Protein AF-A0A351SRF2-F1 (afdb_monomer)

Secondary structure (DSSP, 8-state):
-PPPSSEEEEE-TT--HHHHHHHHT-SSEEEEEE-SS-SS-HHHHHHHHHH---EEEEE-----SEEEEETTTEEEEESS-GGGTTTS---EEE---HHHHHHHHHHHHHHHHHHHTT-

Nearest PDB structures (foldseek):
  8jjt-assembly1_C  TM=5.305E-01  e=8.326E-01  Variovorax paradoxus
  5g1o-assembly1_D  TM=5.734E-01  e=1.079E+00  Homo sapiens
  5g1o-assembly1_F  TM=5.691E-01  e=1.311E+00  Homo sapiens
  1ml4-assembly1_A  TM=6.780E-01  e=3.698E+00  Pyrococcus abyssi
  5g1o-assembly2_A  TM=5.760E-01  e=5.114E+00  Homo sapiens

Foldseek 3Di:
DPAFPEEKEKEFQADELLVLVVCLPDPYAYEYEYAPPYNYDPVSVVVSVVRDPRYDYHHDDPDPWIWMQGPLPWIKTWQDGPSCVPPDDTDIHTDPPPVVSNVVSVVVVVRVVVVVVVD

pLDDT: mean 91.06, std 9.76, range [44.06, 97.88]

Sequence (119 aa):
MQTAKKDLIIIDGYADKTVLDMISNLSIKVTLIVKTKSLIKDLDIKKYREQYDNLHLIYDDSFHDRYIILDRKEVYHCGASLNHAGNRTFSVNILEDKFVKENLIRNVEKLIERCLKCS

Structure (mmCIF, N/CA/C/O backbone):
data_AF-A0A351SRF2-F1
#
_entry.id   AF-A0A351SRF2-F1
#
loop_
_atom_site.group_PDB
_atom_site.id
_atom_site.type_symbol
_atom_site.label_atom_id
_atom_site.label_alt_id
_atom_site.label_comp_id
_atom_site.label_asym_id
_atom_site.label_entity_id
_atom_site.label_seq_id
_atom_site.pdbx_PDB_ins_code
_atom_site.Cartn_x
_atom_site.Cartn_y
_atom_site.Cartn_z
_atom_site.occupancy
_atom_site.B_iso_or_equiv
_atom_site.auth_seq_id
_atom_site.auth_comp_id
_atom_site.auth_asym_id
_atom_site.auth_atom_id
_atom_site.pdbx_PDB_model_num
ATOM 1 N N . MET A 1 1 ? -12.562 8.039 -11.769 1.00 44.06 1 MET A N 1
ATOM 2 C CA . MET A 1 1 ? -11.600 7.000 -11.350 1.00 44.06 1 MET A CA 1
ATOM 3 C C . MET A 1 1 ? -12.345 5.687 -11.304 1.00 44.06 1 MET A C 1
ATOM 5 O O . MET A 1 1 ? -13.422 5.661 -10.718 1.00 44.06 1 MET A O 1
ATOM 9 N N . GLN A 1 2 ? -11.831 4.640 -11.952 1.00 48.50 2 GLN A N 1
ATOM 10 C CA . GLN A 1 2 ? -12.295 3.297 -11.618 1.00 48.50 2 GLN A CA 1
ATOM 11 C C . GLN A 1 2 ? -11.935 3.072 -10.150 1.00 48.50 2 GLN A C 1
ATOM 13 O O . GLN A 1 2 ? -10.789 3.267 -9.753 1.00 48.50 2 GLN A O 1
ATOM 18 N N . THR A 1 3 ? -12.932 2.803 -9.322 1.00 61.75 3 THR A N 1
ATOM 19 C CA . THR A 1 3 ? -12.716 2.463 -7.921 1.00 61.75 3 THR A CA 1
ATOM 20 C C . THR A 1 3 ? -12.456 0.967 -7.834 1.00 61.75 3 THR A C 1
ATOM 22 O O . THR A 1 3 ? -13.165 0.181 -8.468 1.00 61.75 3 THR A O 1
ATOM 25 N N . ALA A 1 4 ? -11.441 0.570 -7.061 1.00 73.19 4 ALA A N 1
ATOM 26 C CA . ALA A 1 4 ? -11.270 -0.832 -6.696 1.00 73.19 4 ALA A CA 1
ATOM 27 C C . ALA A 1 4 ? -12.553 -1.333 -6.024 1.00 73.19 4 ALA A C 1
ATOM 29 O O . ALA A 1 4 ? -13.138 -0.644 -5.183 1.00 73.19 4 ALA A O 1
ATOM 30 N N . LYS A 1 5 ? -13.008 -2.518 -6.428 1.00 80.69 5 LYS A N 1
ATOM 31 C CA . LYS A 1 5 ? -14.253 -3.115 -5.933 1.00 80.69 5 LYS A CA 1
ATOM 32 C C . LYS A 1 5 ? -14.007 -4.194 -4.886 1.00 80.69 5 LYS A C 1
ATOM 34 O O . LYS A 1 5 ? -14.936 -4.540 -4.161 1.00 80.69 5 LYS A O 1
ATOM 39 N N . LYS A 1 6 ? -12.799 -4.757 -4.832 1.00 86.94 6 LYS A N 1
ATOM 40 C CA . LYS A 1 6 ? -12.435 -5.895 -3.983 1.00 86.94 6 LYS A CA 1
ATOM 41 C C . LYS A 1 6 ? -11.257 -5.568 -3.079 1.00 86.94 6 LYS A C 1
ATOM 43 O O . LYS A 1 6 ? -11.388 -5.667 -1.861 1.00 86.94 6 LYS A O 1
ATOM 48 N N . ASP A 1 7 ? -10.129 -5.190 -3.667 1.00 92.38 7 ASP A N 1
ATOM 49 C CA . ASP A 1 7 ? -8.895 -4.927 -2.937 1.00 92.38 7 ASP A CA 1
ATOM 50 C C . ASP A 1 7 ? -8.045 -3.844 -3.600 1.00 92.38 7 ASP A C 1
ATOM 52 O O . ASP A 1 7 ? -8.071 -3.621 -4.813 1.00 92.38 7 ASP A O 1
ATOM 56 N N . LEU A 1 8 ? -7.295 -3.146 -2.756 1.00 96.38 8 LEU A N 1
ATOM 57 C CA . LEU A 1 8 ? -6.381 -2.082 -3.136 1.00 96.38 8 LEU A CA 1
ATOM 58 C C . LEU A 1 8 ? -5.005 -2.410 -2.569 1.00 96.38 8 LEU A C 1
ATOM 60 O O . LEU A 1 8 ? -4.865 -2.612 -1.366 1.00 96.38 8 LEU A O 1
ATOM 64 N N . ILE A 1 9 ? -3.982 -2.438 -3.417 1.00 97.56 9 ILE A N 1
ATOM 65 C CA . ILE A 1 9 ? -2.593 -2.552 -2.966 1.00 97.56 9 ILE A CA 1
ATOM 66 C C . ILE A 1 9 ? -1.890 -1.237 -3.276 1.00 97.56 9 ILE A C 1
ATOM 68 O O . ILE A 1 9 ? -1.903 -0.773 -4.414 1.00 97.56 9 ILE A O 1
ATOM 72 N N . ILE A 1 10 ? -1.278 -0.639 -2.264 1.00 97.56 10 ILE A N 1
ATOM 73 C CA . ILE A 1 10 ? -0.480 0.576 -2.379 1.00 97.56 10 ILE A CA 1
ATOM 74 C C . ILE A 1 10 ? 0.955 0.215 -2.033 1.00 97.56 10 ILE A C 1
ATOM 76 O O . ILE A 1 10 ? 1.220 -0.328 -0.965 1.00 97.56 10 ILE A O 1
ATOM 80 N N . ILE A 1 11 ? 1.874 0.548 -2.927 1.00 97.88 11 ILE A N 1
ATOM 81 C CA . ILE A 1 11 ? 3.312 0.450 -2.709 1.00 97.88 11 ILE A CA 1
ATOM 82 C C . ILE A 1 11 ? 3.836 1.872 -2.656 1.00 97.88 11 ILE A C 1
ATOM 84 O O . ILE A 1 11 ? 3.874 2.557 -3.679 1.00 97.88 11 ILE A O 1
ATOM 88 N N . ASP A 1 12 ? 4.213 2.324 -1.467 1.00 96.69 12 ASP A N 1
ATOM 89 C CA . ASP A 1 12 ? 4.748 3.663 -1.278 1.00 96.69 12 ASP A CA 1
ATOM 90 C C . ASP A 1 12 ? 5.725 3.709 -0.106 1.00 96.69 12 ASP A C 1
ATOM 92 O O . ASP A 1 12 ? 5.359 3.823 1.064 1.00 96.69 12 ASP A O 1
ATOM 96 N N . GLY A 1 13 ? 7.014 3.673 -0.440 1.00 94.19 13 GLY A N 1
ATOM 97 C CA . GLY A 1 13 ? 8.085 3.724 0.547 1.00 94.19 13 GLY A CA 1
ATOM 98 C C . GLY A 1 13 ? 8.168 5.021 1.359 1.00 94.19 13 GLY A C 1
ATOM 99 O O . GLY A 1 13 ? 8.942 5.070 2.310 1.00 94.19 13 GLY A O 1
ATOM 100 N N . TYR A 1 14 ? 7.417 6.062 0.988 1.00 94.06 14 TYR A N 1
ATOM 101 C CA . TYR A 1 14 ? 7.398 7.366 1.657 1.00 94.06 14 TYR A CA 1
ATOM 102 C C . TYR A 1 14 ? 5.992 7.745 2.137 1.00 94.06 14 TYR A C 1
ATOM 104 O O . TYR A 1 14 ? 5.732 8.925 2.391 1.00 94.06 14 TYR A O 1
ATOM 112 N N . ALA A 1 15 ? 5.088 6.769 2.248 1.00 94.62 15 ALA A N 1
ATOM 113 C CA . ALA A 1 15 ? 3.794 6.980 2.871 1.00 94.62 15 ALA A CA 1
ATOM 114 C C . ALA A 1 15 ? 3.972 7.445 4.323 1.00 94.62 15 ALA A C 1
ATOM 116 O O . ALA A 1 15 ? 4.808 6.929 5.067 1.00 94.62 15 ALA A O 1
ATOM 117 N N . ASP A 1 16 ? 3.153 8.411 4.723 1.00 93.88 16 ASP A N 1
ATOM 118 C CA . ASP A 1 16 ? 3.007 8.859 6.104 1.00 93.88 16 ASP A CA 1
ATOM 119 C C . ASP A 1 16 ? 1.540 8.719 6.544 1.00 93.88 16 ASP A C 1
ATOM 121 O O . ASP A 1 16 ? 0.713 8.137 5.834 1.00 93.88 16 ASP A O 1
ATOM 125 N N . LYS A 1 17 ? 1.201 9.247 7.726 1.00 93.56 17 LYS A N 1
ATOM 126 C CA . LYS A 1 17 ? -0.162 9.186 8.276 1.00 93.56 17 LYS A CA 1
ATOM 127 C C . LYS A 1 17 ? -1.244 9.706 7.316 1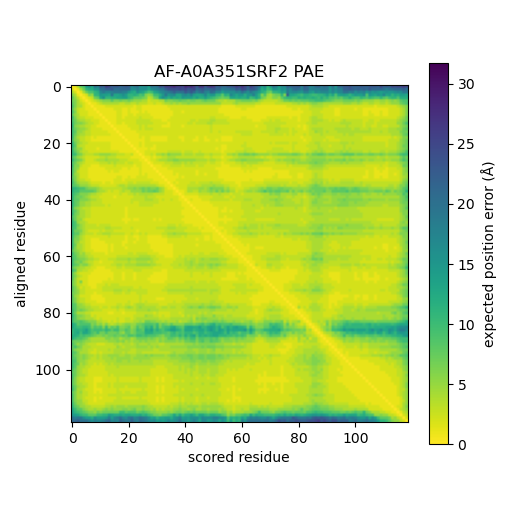.00 93.56 17 LYS A C 1
ATOM 129 O O . LYS A 1 17 ? -2.370 9.235 7.376 1.00 93.56 17 LYS A O 1
ATOM 134 N N . THR A 1 18 ? -0.907 10.617 6.404 1.00 92.62 18 THR A N 1
ATOM 135 C CA . THR A 1 18 ? -1.851 11.174 5.426 1.00 92.62 18 THR A CA 1
ATOM 136 C C . THR A 1 18 ? -2.395 10.080 4.512 1.00 92.62 18 THR A C 1
ATOM 138 O O . THR A 1 18 ? -3.564 10.101 4.143 1.00 92.62 18 THR A O 1
ATOM 141 N N . VAL A 1 19 ? -1.570 9.082 4.175 1.00 94.50 19 VAL A N 1
ATOM 142 C CA . VAL A 1 19 ? -2.014 7.938 3.369 1.00 94.50 19 VAL A CA 1
ATOM 143 C C . VAL A 1 19 ? -3.010 7.085 4.151 1.00 94.50 19 VAL A C 1
ATOM 145 O O . VAL A 1 19 ? -3.987 6.638 3.560 1.00 94.50 19 VAL A O 1
ATOM 148 N N . LEU A 1 20 ? -2.827 6.918 5.469 1.00 95.44 20 LEU A N 1
ATOM 149 C CA . LEU A 1 20 ? -3.814 6.253 6.330 1.00 95.44 20 LEU A CA 1
ATOM 150 C C . LEU A 1 20 ? -5.155 6.996 6.302 1.00 95.44 20 LEU A C 1
ATOM 152 O O . LEU A 1 20 ? -6.195 6.378 6.078 1.00 95.44 20 LEU A O 1
ATOM 156 N N . ASP A 1 21 ? -5.126 8.323 6.450 1.00 92.75 21 ASP A N 1
ATOM 157 C CA . ASP A 1 21 ? -6.329 9.160 6.391 1.00 92.75 21 ASP A CA 1
ATOM 158 C C . ASP A 1 21 ? -7.050 9.004 5.040 1.00 92.75 21 ASP A C 1
ATOM 160 O O . ASP A 1 21 ? -8.272 8.853 5.008 1.00 92.75 21 ASP A O 1
ATOM 164 N N . MET A 1 22 ? -6.309 8.949 3.926 1.00 92.00 22 MET A N 1
ATOM 165 C CA . MET A 1 22 ? -6.871 8.726 2.585 1.00 92.00 22 MET A CA 1
ATOM 166 C C . MET A 1 22 ? -7.605 7.385 2.469 1.00 92.00 22 MET A C 1
ATOM 168 O O . MET A 1 22 ? -8.679 7.326 1.869 1.00 92.00 22 MET A O 1
ATOM 172 N N . ILE A 1 23 ? -7.049 6.310 3.037 1.00 94.25 23 ILE A N 1
ATOM 173 C CA . ILE A 1 23 ? -7.632 4.965 2.921 1.00 94.25 23 ILE A CA 1
ATOM 174 C C . ILE A 1 23 ? -8.690 4.660 3.992 1.00 94.25 23 ILE A C 1
ATOM 176 O O . ILE A 1 23 ? -9.429 3.691 3.845 1.00 94.25 23 ILE A O 1
ATOM 180 N N . SER A 1 24 ? -8.804 5.471 5.051 1.00 93.06 24 SER A N 1
ATOM 181 C CA . SER A 1 24 ? -9.801 5.305 6.129 1.00 93.06 24 SER A CA 1
ATOM 182 C C . SER A 1 24 ? -11.248 5.235 5.626 1.00 93.06 24 SER A C 1
ATOM 184 O O . SER A 1 24 ? -12.041 4.430 6.105 1.00 93.06 24 SER A O 1
ATOM 186 N N . ASN A 1 25 ? -11.573 6.014 4.592 1.00 87.44 25 ASN A N 1
ATOM 187 C CA . ASN A 1 25 ? -12.922 6.110 4.034 1.00 87.44 25 ASN A CA 1
ATOM 188 C C . ASN A 1 25 ? -13.269 4.972 3.058 1.00 87.44 25 ASN A C 1
ATOM 190 O O . ASN A 1 25 ? -14.347 4.967 2.463 1.00 87.44 25 ASN A O 1
ATOM 194 N N . LEU A 1 26 ? -12.354 4.023 2.842 1.00 90.62 26 LEU A N 1
ATOM 195 C CA . LEU A 1 26 ? -12.534 2.941 1.885 1.00 90.62 26 LEU A CA 1
ATOM 196 C C . LEU A 1 26 ? -13.131 1.703 2.557 1.00 90.62 26 LEU A C 1
ATOM 198 O O . LEU A 1 26 ? -12.530 1.110 3.450 1.00 90.62 26 LEU A O 1
ATOM 202 N N . SER A 1 27 ? -14.270 1.237 2.044 1.00 90.06 27 SER A N 1
ATOM 203 C CA . SER A 1 27 ? -14.924 -0.011 2.476 1.00 90.06 27 SER A CA 1
ATOM 204 C C . SER A 1 27 ? -14.334 -1.280 1.835 1.00 90.06 27 SER A C 1
ATOM 206 O O . SER A 1 27 ? -15.004 -2.307 1.766 1.00 90.06 27 SER A O 1
ATOM 208 N N . ILE A 1 28 ? -13.097 -1.216 1.339 1.00 92.69 28 ILE A N 1
ATOM 209 C CA . ILE A 1 28 ? -12.369 -2.335 0.721 1.00 92.69 28 ILE A CA 1
ATOM 210 C C . ILE A 1 28 ? -11.115 -2.645 1.533 1.00 92.69 28 ILE A C 1
ATOM 212 O O . ILE A 1 28 ? -10.586 -1.763 2.206 1.00 92.69 28 ILE A O 1
ATOM 216 N N . LYS A 1 29 ? -10.612 -3.881 1.458 1.00 94.88 29 LYS A N 1
ATOM 217 C CA . LYS A 1 29 ? -9.341 -4.233 2.103 1.00 94.88 29 LYS A CA 1
ATOM 218 C C . LYS A 1 29 ? -8.184 -3.565 1.355 1.00 94.88 29 LYS A C 1
ATOM 220 O O . LYS A 1 29 ? -8.110 -3.611 0.126 1.00 94.88 29 LYS A O 1
ATOM 225 N N . VAL A 1 30 ? -7.280 -2.962 2.115 1.00 97.00 30 VAL A N 1
ATOM 226 C CA . VAL A 1 30 ? -6.116 -2.232 1.624 1.00 97.00 30 VAL A CA 1
ATOM 227 C C . VAL A 1 30 ? -4.857 -2.912 2.128 1.00 97.00 30 VAL A C 1
ATOM 229 O O . VAL A 1 30 ? -4.672 -3.072 3.332 1.00 97.00 30 VAL A O 1
ATOM 232 N N . THR A 1 31 ? -3.971 -3.293 1.215 1.00 97.81 31 THR A N 1
ATOM 233 C CA . THR A 1 31 ? -2.600 -3.672 1.555 1.00 97.81 31 THR A CA 1
ATOM 234 C C . THR A 1 31 ? -1.683 -2.490 1.299 1.00 97.81 31 THR A C 1
ATOM 236 O O . THR A 1 31 ? -1.572 -2.031 0.166 1.00 97.81 31 THR A O 1
ATOM 239 N N . LEU A 1 32 ? -1.029 -1.996 2.342 1.00 97.56 32 LEU A N 1
ATOM 240 C CA . LEU A 1 32 ? -0.067 -0.906 2.256 1.00 97.56 32 LEU A CA 1
ATOM 241 C C . LEU A 1 32 ? 1.340 -1.472 2.464 1.00 97.56 32 LEU A C 1
ATOM 243 O O . LEU A 1 32 ? 1.656 -1.985 3.536 1.00 97.56 32 LEU A O 1
ATOM 247 N N . ILE A 1 33 ? 2.168 -1.387 1.428 1.00 97.69 33 ILE A N 1
ATOM 248 C CA . ILE A 1 33 ? 3.571 -1.798 1.429 1.00 97.69 33 ILE A CA 1
ATOM 249 C C . ILE A 1 33 ? 4.425 -0.536 1.554 1.00 97.69 33 ILE A C 1
ATOM 251 O O . ILE A 1 33 ? 4.406 0.329 0.674 1.00 97.69 33 ILE A O 1
ATOM 255 N N . VAL A 1 34 ? 5.169 -0.435 2.652 1.00 96.81 34 VAL A N 1
ATOM 256 C CA . VAL A 1 34 ? 6.056 0.693 2.973 1.00 96.81 34 VAL A CA 1
ATOM 257 C C . VAL A 1 34 ? 7.476 0.200 3.221 1.00 96.81 34 VAL A C 1
ATOM 259 O O . VAL A 1 34 ? 7.696 -0.979 3.481 1.00 96.81 34 VAL A O 1
ATOM 262 N N . LYS A 1 35 ? 8.449 1.114 3.203 1.00 95.69 35 LYS A N 1
ATOM 263 C CA . LYS A 1 35 ? 9.827 0.794 3.595 1.00 95.69 35 LYS A CA 1
ATOM 264 C C . LYS A 1 35 ? 9.904 0.424 5.072 1.00 95.69 35 LYS A C 1
ATOM 266 O O . LYS A 1 35 ? 9.121 0.918 5.883 1.00 95.69 35 LYS A O 1
ATOM 271 N N . THR A 1 36 ? 10.902 -0.372 5.442 1.00 92.38 36 THR A N 1
ATOM 272 C CA . THR A 1 36 ? 11.159 -0.755 6.844 1.00 92.38 36 THR A CA 1
ATOM 273 C C . THR A 1 36 ? 11.371 0.465 7.740 1.00 92.38 36 THR A C 1
ATOM 275 O O . THR A 1 36 ? 10.884 0.515 8.867 1.00 92.38 36 THR A O 1
ATOM 278 N N . LYS A 1 37 ? 12.018 1.507 7.209 1.00 91.94 37 LYS A N 1
ATOM 279 C CA . LYS A 1 37 ? 12.124 2.837 7.827 1.00 91.94 37 LYS A CA 1
ATOM 280 C C . LYS A 1 37 ? 10.938 3.728 7.439 1.00 91.94 37 LYS A C 1
ATOM 282 O O . LYS A 1 37 ? 11.124 4.778 6.826 1.00 91.94 37 LYS A O 1
ATOM 287 N N . SER A 1 38 ? 9.726 3.276 7.755 1.00 90.62 38 SER A N 1
ATOM 288 C CA . SER A 1 38 ? 8.486 3.990 7.430 1.00 90.62 38 SER A CA 1
ATOM 289 C C . SER A 1 38 ? 8.364 5.316 8.189 1.00 90.62 38 SER A C 1
ATOM 291 O O . SER A 1 38 ? 8.827 5.447 9.322 1.00 90.62 38 SER A O 1
ATOM 293 N N . LEU A 1 39 ? 7.698 6.299 7.574 1.00 92.00 39 LEU A N 1
ATOM 294 C CA . LEU A 1 39 ? 7.309 7.549 8.237 1.00 92.00 39 LEU A CA 1
ATOM 295 C C . LEU A 1 39 ? 6.051 7.379 9.103 1.00 92.00 39 LEU A C 1
ATOM 297 O O . LEU A 1 39 ? 5.736 8.253 9.913 1.00 92.00 39 LEU A O 1
ATOM 301 N N . ILE A 1 40 ? 5.332 6.268 8.934 1.00 93.56 40 ILE A N 1
ATOM 302 C CA . ILE A 1 40 ? 4.158 5.924 9.731 1.00 93.56 40 ILE A CA 1
ATOM 303 C C . ILE A 1 40 ? 4.623 5.341 11.065 1.00 93.56 40 ILE A C 1
ATOM 305 O O . ILE A 1 40 ? 5.329 4.333 11.093 1.00 93.56 40 ILE A O 1
ATOM 309 N N . LYS A 1 41 ? 4.214 5.961 12.175 1.00 93.06 41 LYS A N 1
ATOM 310 C CA . LYS A 1 41 ? 4.594 5.507 13.516 1.00 93.06 41 LYS A CA 1
ATOM 311 C C . LYS A 1 41 ? 3.662 4.398 13.996 1.00 93.06 41 LYS A C 1
ATOM 313 O O . LYS A 1 41 ? 2.471 4.406 13.691 1.00 93.06 41 LYS A O 1
ATOM 318 N N . ASP A 1 42 ? 4.161 3.525 14.867 1.00 92.56 42 ASP A N 1
ATOM 319 C CA . ASP A 1 42 ? 3.361 2.447 15.471 1.00 92.56 42 ASP A CA 1
ATOM 320 C C . ASP A 1 42 ? 2.118 2.969 16.202 1.00 92.56 42 ASP A C 1
ATOM 322 O O . ASP A 1 42 ? 1.056 2.349 16.169 1.00 92.56 42 ASP A O 1
ATOM 326 N N . LEU A 1 43 ? 2.223 4.147 16.828 1.00 94.50 43 LEU A N 1
ATOM 327 C CA . LEU A 1 43 ? 1.088 4.798 17.480 1.00 94.50 43 LEU A CA 1
ATOM 328 C C . LEU A 1 43 ? 0.001 5.214 16.477 1.00 94.50 43 LEU A C 1
ATOM 330 O O . LEU A 1 43 ? -1.181 5.121 16.806 1.00 94.50 43 LEU A O 1
ATOM 334 N N . ASP A 1 44 ? 0.386 5.655 15.277 1.00 95.12 44 ASP A N 1
ATOM 335 C CA . ASP A 1 44 ? -0.561 6.015 14.219 1.00 95.12 44 ASP A CA 1
ATOM 336 C C . ASP A 1 44 ? -1.282 4.755 13.719 1.00 95.12 44 ASP A C 1
ATOM 338 O O . ASP A 1 44 ? -2.507 4.747 13.625 1.00 95.12 44 ASP A O 1
ATOM 342 N N . ILE A 1 45 ? -0.547 3.653 13.515 1.00 94.94 45 ILE A N 1
ATOM 343 C CA . ILE A 1 45 ? -1.124 2.348 13.147 1.00 94.94 45 ILE A CA 1
ATOM 344 C C . ILE A 1 45 ? -2.070 1.822 14.225 1.00 94.94 45 ILE A C 1
ATOM 346 O O . ILE A 1 45 ? -3.150 1.328 13.901 1.00 94.94 45 ILE A O 1
ATOM 350 N N . LYS A 1 46 ? -1.688 1.923 15.502 1.00 95.81 46 LYS A N 1
ATOM 351 C CA . LYS A 1 46 ? -2.527 1.469 16.613 1.00 95.81 46 LYS A CA 1
ATOM 352 C C . LYS A 1 46 ? -3.857 2.223 16.640 1.00 95.81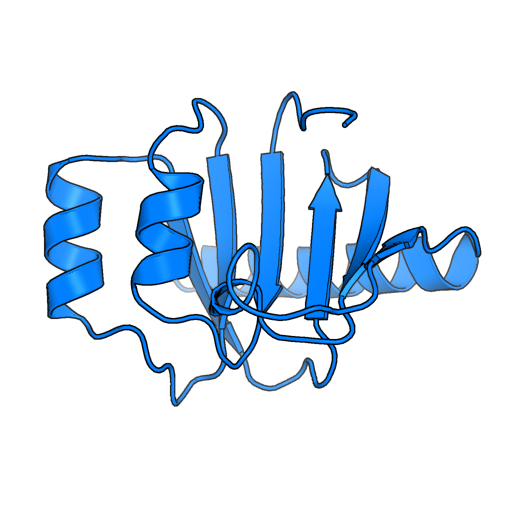 46 LYS A C 1
ATOM 354 O O . LYS A 1 46 ? -4.905 1.588 16.629 1.00 95.81 46 LYS A O 1
ATOM 359 N N . LYS A 1 47 ? -3.812 3.558 16.599 1.00 95.69 47 LYS A N 1
ATOM 360 C CA . LYS A 1 47 ? -5.016 4.406 16.560 1.00 95.69 47 LYS A CA 1
ATOM 361 C C . LYS A 1 47 ? -5.877 4.128 15.335 1.00 95.69 47 LYS A C 1
ATOM 363 O O . LYS A 1 47 ? -7.098 4.103 15.436 1.00 95.69 47 LYS A O 1
ATOM 368 N N . TYR A 1 48 ? -5.243 3.908 14.186 1.00 96.50 48 TYR A N 1
ATOM 369 C CA . TYR A 1 48 ? -5.952 3.573 12.960 1.00 96.50 48 TYR A CA 1
ATOM 370 C C . TYR A 1 48 ? -6.733 2.265 13.110 1.00 96.50 48 TYR A C 1
ATOM 372 O O . TYR A 1 48 ? -7.927 2.230 12.833 1.00 96.50 48 TYR A O 1
ATOM 380 N N . ARG A 1 49 ? -6.084 1.209 13.616 1.00 95.19 49 ARG A N 1
ATOM 381 C CA . ARG A 1 49 ? -6.696 -0.116 13.808 1.00 95.19 49 ARG A CA 1
ATOM 382 C C . ARG A 1 49 ? -7.811 -0.138 14.855 1.00 95.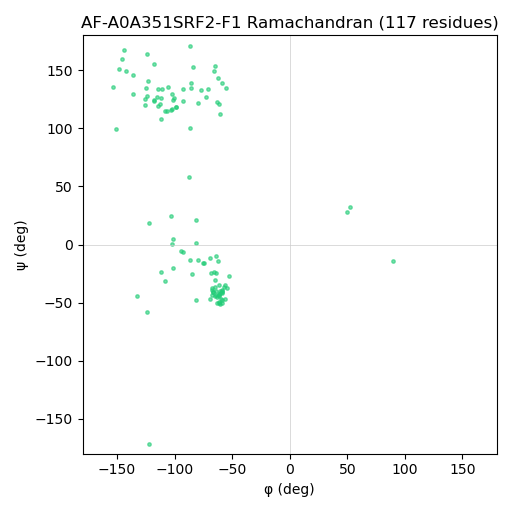19 49 ARG A C 1
ATOM 384 O O . ARG A 1 49 ? -8.669 -1.008 14.793 1.00 95.19 49 ARG A O 1
ATOM 391 N N . GLU A 1 50 ? -7.817 0.802 15.798 1.00 96.06 50 GLU A N 1
ATOM 392 C CA . GLU A 1 50 ? -8.925 0.976 16.750 1.00 96.06 50 GLU A CA 1
ATOM 393 C C . GLU A 1 50 ? -10.209 1.484 16.067 1.00 96.06 50 GLU A C 1
ATOM 395 O O . GLU A 1 50 ? -11.303 1.246 16.574 1.00 96.06 50 GLU A O 1
ATOM 400 N N . GLN A 1 51 ? -10.087 2.169 14.924 1.00 95.19 51 GLN A N 1
ATOM 401 C CA . GLN A 1 51 ? -11.210 2.779 14.200 1.00 95.19 51 GLN A CA 1
ATOM 402 C C . GLN A 1 51 ? -11.563 2.043 12.900 1.00 95.19 51 GLN A C 1
ATOM 404 O O . GLN A 1 51 ? -12.730 2.012 12.512 1.00 95.19 51 GLN A O 1
ATOM 409 N N . TYR A 1 52 ? -10.574 1.444 12.231 1.00 95.50 52 TYR A N 1
ATOM 410 C CA . TYR A 1 52 ? -10.709 0.861 10.899 1.00 95.50 52 TYR A CA 1
ATOM 411 C C . TYR A 1 52 ? -10.009 -0.505 10.821 1.00 95.50 52 TYR A C 1
ATOM 413 O O . TYR A 1 52 ? -8.827 -0.632 11.131 1.00 95.50 52 TYR A O 1
ATOM 421 N N . ASP A 1 53 ? -10.718 -1.526 10.329 1.00 92.81 53 ASP A N 1
ATOM 422 C CA . ASP A 1 53 ? -10.185 -2.887 10.121 1.00 92.81 53 ASP A CA 1
ATOM 423 C C . ASP A 1 53 ? -9.875 -3.180 8.637 1.00 92.81 53 ASP A C 1
ATOM 425 O O . ASP A 1 53 ? -9.907 -4.311 8.160 1.00 92.81 53 ASP A O 1
ATOM 429 N N . ASN A 1 54 ? -9.616 -2.163 7.823 1.00 95.69 54 ASN A N 1
ATOM 430 C CA . ASN A 1 54 ? -9.386 -2.360 6.391 1.00 95.69 54 ASN A CA 1
ATOM 431 C C . ASN A 1 54 ? -7.901 -2.501 6.008 1.00 95.69 54 ASN A C 1
ATOM 433 O O . ASN A 1 54 ? -7.624 -2.822 4.857 1.00 95.69 54 ASN A O 1
ATOM 437 N N . LEU A 1 55 ? -6.955 -2.322 6.937 1.00 96.00 55 LEU A N 1
ATOM 438 C CA . LEU A 1 55 ? -5.520 -2.230 6.640 1.00 96.00 55 LEU A CA 1
ATOM 439 C C . LEU A 1 55 ? -4.732 -3.522 6.918 1.00 96.00 55 LEU A C 1
ATOM 441 O O . LEU A 1 55 ? -4.628 -3.985 8.055 1.00 96.00 55 LEU A O 1
ATOM 445 N N . HIS A 1 56 ? -4.044 -4.017 5.890 1.00 95.94 56 HIS A N 1
ATOM 446 C CA . HIS A 1 56 ? -2.924 -4.948 5.993 1.00 95.94 56 HIS A CA 1
ATOM 447 C C . HIS A 1 56 ? -1.614 -4.200 5.696 1.00 95.94 56 HIS A C 1
ATOM 449 O O . HIS A 1 56 ? -1.418 -3.698 4.593 1.00 95.94 56 HIS A O 1
ATOM 455 N N . LEU A 1 57 ? -0.727 -4.083 6.684 1.00 95.88 57 LEU A N 1
ATOM 456 C CA . LEU A 1 57 ? 0.527 -3.335 6.561 1.00 95.88 57 LEU A CA 1
ATOM 457 C C . LEU A 1 57 ? 1.702 -4.295 6.366 1.00 95.88 57 LEU A C 1
ATOM 459 O O . LEU A 1 57 ? 1.864 -5.225 7.155 1.00 95.88 57 LEU A O 1
ATOM 463 N N . ILE A 1 58 ? 2.528 -4.041 5.353 1.00 96.38 58 ILE A N 1
ATOM 464 C CA . ILE A 1 58 ? 3.739 -4.805 5.047 1.00 96.38 58 ILE A CA 1
ATOM 465 C C . ILE A 1 58 ? 4.927 -3.846 4.994 1.00 96.38 58 ILE A C 1
ATOM 467 O O . ILE A 1 58 ? 4.861 -2.793 4.360 1.00 96.38 58 ILE A O 1
ATOM 471 N N . TYR A 1 59 ? 6.024 -4.241 5.631 1.00 95.38 59 TYR A N 1
ATOM 472 C CA . TYR A 1 59 ? 7.298 -3.534 5.564 1.00 95.38 59 TYR A CA 1
ATOM 473 C C . TYR A 1 59 ? 8.242 -4.286 4.626 1.00 95.38 59 TYR A C 1
ATOM 475 O O . TYR A 1 59 ? 8.607 -5.427 4.906 1.00 95.38 59 TYR A O 1
ATOM 483 N N . ASP A 1 60 ? 8.620 -3.663 3.514 1.00 95.62 60 ASP A N 1
ATOM 484 C CA . ASP A 1 60 ? 9.498 -4.250 2.506 1.00 95.62 60 ASP A CA 1
ATOM 485 C C . ASP A 1 60 ? 10.248 -3.148 1.734 1.00 95.62 60 ASP A C 1
ATOM 487 O O . ASP A 1 60 ? 9.674 -2.134 1.339 1.00 95.62 60 ASP A O 1
ATOM 491 N N . ASP A 1 61 ? 11.551 -3.346 1.528 1.00 94.81 61 ASP A N 1
ATOM 492 C CA . ASP A 1 61 ? 12.435 -2.369 0.876 1.00 94.81 61 ASP A CA 1
ATOM 493 C C . ASP A 1 61 ? 12.740 -2.714 -0.597 1.00 94.81 61 ASP A C 1
ATOM 495 O O . ASP A 1 61 ? 13.549 -2.034 -1.230 1.00 94.81 61 ASP A O 1
ATOM 499 N N . SER A 1 62 ? 12.126 -3.762 -1.164 1.00 93.06 62 SER A N 1
ATOM 500 C CA . SER A 1 62 ? 12.431 -4.231 -2.526 1.00 93.06 62 SER A CA 1
ATOM 501 C C . SER A 1 62 ? 11.868 -3.336 -3.633 1.00 93.06 62 SER A C 1
ATOM 503 O O . SER A 1 62 ? 12.322 -3.411 -4.776 1.00 93.06 62 SER A O 1
ATOM 505 N N . PHE A 1 63 ? 10.917 -2.459 -3.306 1.00 93.19 63 PHE A N 1
ATOM 506 C CA . PHE A 1 63 ? 10.300 -1.543 -4.260 1.00 93.19 63 PHE A CA 1
ATOM 507 C C . PHE A 1 63 ? 10.919 -0.146 -4.178 1.00 93.19 63 PHE A C 1
ATOM 509 O O . PHE A 1 63 ? 10.840 0.543 -3.158 1.00 93.19 63 PHE A O 1
ATOM 516 N N . HIS A 1 64 ? 11.516 0.291 -5.287 1.00 90.19 64 HIS A N 1
ATOM 517 C CA . HIS A 1 64 ? 11.982 1.668 -5.449 1.00 90.19 64 HIS A CA 1
ATOM 518 C C . HIS A 1 64 ? 10.839 2.614 -5.845 1.00 90.19 64 HIS A C 1
ATOM 520 O O . HIS A 1 64 ? 10.679 3.689 -5.260 1.00 90.19 64 HIS A O 1
ATOM 526 N N . ASP A 1 65 ? 10.053 2.197 -6.836 1.00 93.44 65 ASP A N 1
ATOM 527 C CA . ASP A 1 65 ? 8.962 2.986 -7.399 1.00 93.44 65 ASP A CA 1
ATOM 5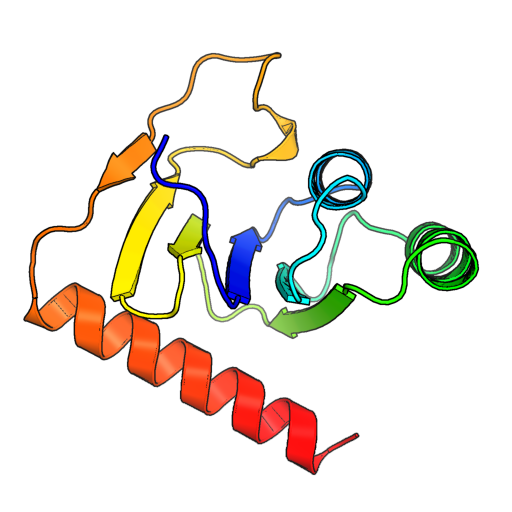28 C C . ASP A 1 65 ? 7.661 2.788 -6.622 1.00 93.44 65 ASP A C 1
ATOM 530 O O . ASP A 1 65 ? 7.550 1.929 -5.743 1.00 93.44 65 ASP A O 1
ATOM 534 N N . ARG A 1 66 ? 6.664 3.610 -6.955 1.00 95.62 66 ARG A N 1
ATOM 535 C CA . ARG A 1 66 ? 5.384 3.653 -6.254 1.00 95.62 66 ARG A CA 1
ATOM 536 C C . ARG A 1 66 ? 4.274 3.201 -7.169 1.00 95.62 66 ARG A C 1
ATOM 538 O O . ARG A 1 66 ? 4.181 3.658 -8.311 1.00 95.62 66 ARG A O 1
ATOM 545 N N . TYR A 1 67 ? 3.423 2.338 -6.640 1.00 97.06 67 TYR A N 1
ATOM 546 C CA . TYR A 1 67 ? 2.372 1.711 -7.417 1.00 97.06 67 TYR A CA 1
ATOM 547 C C . TYR A 1 67 ? 1.055 1.692 -6.662 1.00 97.06 67 TYR A C 1
ATOM 549 O O . TYR A 1 67 ? 1.018 1.511 -5.446 1.00 97.06 67 TYR A O 1
ATOM 557 N N . ILE A 1 68 ? -0.030 1.822 -7.414 1.00 96.62 68 ILE A N 1
ATOM 558 C CA . ILE A 1 68 ? -1.383 1.542 -6.9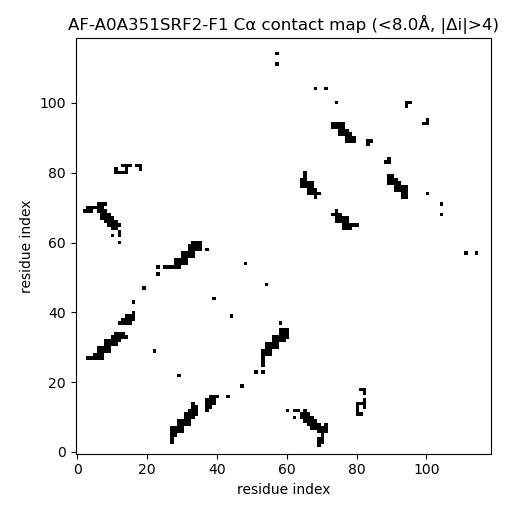48 1.00 96.62 68 ILE A CA 1
ATOM 559 C C . ILE A 1 68 ? -1.913 0.408 -7.807 1.00 96.62 68 ILE A C 1
ATOM 561 O O . ILE A 1 68 ? -1.944 0.520 -9.031 1.00 96.62 68 ILE A O 1
ATOM 565 N N . ILE A 1 69 ? -2.326 -0.682 -7.177 1.00 96.88 69 ILE A N 1
ATOM 566 C CA . ILE A 1 69 ? -2.882 -1.847 -7.855 1.00 96.88 69 ILE A CA 1
ATOM 567 C C . ILE A 1 69 ? -4.342 -1.983 -7.440 1.00 96.88 69 ILE A C 1
ATOM 569 O O . ILE A 1 69 ? -4.640 -2.146 -6.256 1.00 96.88 69 ILE A O 1
ATOM 573 N N . LEU A 1 70 ? -5.245 -1.915 -8.417 1.00 95.50 70 LEU A N 1
ATOM 574 C CA . LEU A 1 70 ? -6.684 -2.064 -8.209 1.00 95.50 70 LEU A CA 1
ATOM 575 C C . LEU A 1 70 ? -7.116 -3.471 -8.603 1.00 95.50 70 LEU A C 1
ATOM 577 O O . LEU A 1 70 ? -6.840 -3.918 -9.724 1.00 95.50 70 LEU A O 1
ATOM 581 N N . ASP A 1 71 ? -7.794 -4.160 -7.683 1.00 94.56 71 ASP A N 1
ATOM 582 C CA . ASP A 1 71 ? -8.385 -5.486 -7.885 1.00 94.56 71 ASP A CA 1
ATOM 583 C C . ASP A 1 71 ? -7.414 -6.510 -8.503 1.00 94.56 71 ASP A C 1
ATOM 585 O O . ASP A 1 71 ? -7.830 -7.403 -9.249 1.00 94.56 71 ASP A O 1
ATOM 589 N N . ARG A 1 72 ? -6.106 -6.333 -8.253 1.00 94.69 72 ARG A N 1
ATOM 590 C CA . ARG A 1 72 ? -4.996 -7.119 -8.828 1.00 94.69 72 ARG A CA 1
ATOM 591 C C . ARG A 1 72 ? -5.023 -7.213 -10.357 1.00 94.69 72 ARG A C 1
ATOM 593 O O . ARG A 1 72 ? -4.650 -8.231 -10.936 1.00 94.69 72 ARG A O 1
ATOM 600 N N . LYS A 1 73 ? -5.506 -6.167 -11.028 1.00 93.25 73 LYS A N 1
ATOM 601 C CA . LYS A 1 73 ? -5.723 -6.152 -12.486 1.00 93.25 73 LYS A CA 1
ATOM 602 C C . LYS A 1 73 ? -5.182 -4.907 -13.159 1.00 93.25 73 LYS A C 1
ATOM 604 O O . LYS A 1 73 ? -4.583 -4.998 -14.234 1.00 93.25 73 LYS A O 1
ATOM 609 N N . GLU A 1 74 ? -5.428 -3.757 -12.550 1.00 94.88 74 GLU A N 1
ATOM 610 C CA . GLU A 1 74 ? -4.967 -2.466 -13.044 1.00 94.88 74 GLU A CA 1
ATOM 611 C C . GLU A 1 74 ? -3.817 -1.993 -12.173 1.00 94.88 74 GLU A C 1
ATOM 613 O O . GLU A 1 74 ? -3.879 -2.100 -10.951 1.00 94.88 74 GLU A O 1
ATOM 618 N N . VAL A 1 75 ? -2.762 -1.494 -12.809 1.00 96.56 75 VAL A N 1
ATOM 619 C CA . VAL A 1 75 ? -1.582 -0.975 -12.124 1.00 96.56 75 VAL A CA 1
ATOM 620 C C . VAL A 1 75 ? -1.366 0.454 -12.579 1.00 96.56 75 VAL A C 1
ATOM 622 O O . VAL A 1 75 ? -1.275 0.730 -13.775 1.00 96.56 75 VAL A O 1
ATOM 625 N N . TYR A 1 76 ? -1.235 1.340 -11.606 1.00 96.00 76 TYR A N 1
ATOM 626 C CA . TYR A 1 76 ? -0.843 2.722 -11.793 1.00 96.00 76 TYR A CA 1
ATOM 627 C C . TYR A 1 76 ? 0.548 2.921 -11.214 1.00 96.00 76 TYR A C 1
ATOM 629 O O . TYR A 1 76 ? 0.816 2.493 -10.095 1.00 96.00 76 TYR A O 1
ATOM 637 N N . HIS A 1 77 ? 1.416 3.590 -11.961 1.00 95.31 77 HIS A N 1
ATOM 638 C CA . HIS A 1 77 ? 2.687 4.102 -11.472 1.00 95.31 77 HIS A CA 1
ATOM 639 C C . HIS A 1 77 ? 2.511 5.548 -11.005 1.00 95.31 77 HIS A C 1
ATOM 641 O O . HIS A 1 77 ? 1.941 6.375 -11.727 1.00 95.31 77 HIS A O 1
ATOM 647 N N . CYS A 1 78 ? 3.044 5.865 -9.828 1.00 94.19 78 CYS A N 1
ATOM 648 C CA . CYS A 1 78 ? 2.998 7.199 -9.242 1.00 94.19 78 CYS A CA 1
ATOM 649 C C . CYS A 1 78 ? 4.402 7.810 -9.187 1.00 94.19 78 CYS A C 1
ATOM 651 O O . CYS A 1 78 ? 5.300 7.292 -8.526 1.00 94.19 78 CYS A O 1
ATOM 653 N N . GLY A 1 79 ? 4.584 8.965 -9.833 1.00 91.00 79 GLY A N 1
ATOM 654 C CA . GLY A 1 79 ? 5.866 9.680 -9.843 1.00 91.00 79 GLY A CA 1
ATOM 655 C C . GLY A 1 79 ? 6.263 10.295 -8.493 1.00 91.00 79 GLY A C 1
ATOM 656 O O . GLY A 1 79 ? 7.402 10.721 -8.323 1.00 91.00 79 GLY A O 1
ATOM 657 N N . ALA A 1 80 ? 5.346 10.339 -7.525 1.00 91.56 80 ALA A N 1
ATOM 658 C CA . ALA A 1 80 ? 5.581 10.848 -6.178 1.00 91.56 80 ALA A CA 1
ATOM 659 C C . ALA A 1 80 ? 4.794 10.042 -5.139 1.00 91.56 80 ALA A C 1
ATOM 661 O O . ALA A 1 80 ? 3.920 9.248 -5.486 1.00 91.56 80 ALA A O 1
ATOM 662 N N . SER A 1 81 ? 5.138 10.255 -3.868 1.00 90.12 81 SER A N 1
ATOM 663 C CA . SER A 1 81 ? 4.415 9.682 -2.730 1.00 90.12 81 SER A CA 1
ATOM 664 C C . SER A 1 81 ? 2.974 10.179 -2.687 1.00 90.12 81 SER A C 1
ATOM 666 O O . SER A 1 81 ? 2.695 11.341 -2.997 1.00 90.12 81 SER A O 1
ATOM 668 N N . LEU A 1 82 ? 2.060 9.301 -2.284 1.00 89.75 82 LEU A N 1
ATOM 669 C CA . LEU A 1 82 ? 0.639 9.602 -2.168 1.00 89.75 82 LEU A CA 1
ATOM 670 C C . LEU A 1 82 ? 0.352 10.663 -1.113 1.00 89.75 82 LEU A C 1
ATOM 672 O O . LEU A 1 82 ? -0.624 11.391 -1.253 1.00 89.75 82 LEU A O 1
ATOM 676 N N . ASN A 1 83 ? 1.223 10.843 -0.119 1.00 87.50 83 ASN A N 1
ATOM 677 C CA . ASN A 1 83 ? 1.093 11.936 0.851 1.00 87.50 83 ASN A CA 1
ATOM 678 C C . ASN A 1 83 ? 1.186 13.341 0.212 1.00 87.50 83 ASN A C 1
ATOM 680 O O . ASN A 1 83 ? 0.840 14.344 0.838 1.00 87.50 83 ASN A O 1
ATOM 684 N N . HIS A 1 84 ? 1.644 13.436 -1.037 1.00 85.88 84 HIS A N 1
ATOM 685 C CA . HIS A 1 84 ? 1.658 14.673 -1.809 1.00 85.88 84 HIS A CA 1
ATOM 686 C C . HIS A 1 84 ? 0.410 14.859 -2.681 1.00 85.88 84 HIS A C 1
ATOM 688 O O . HIS A 1 84 ? 0.235 15.942 -3.251 1.00 85.88 84 HIS A O 1
ATOM 694 N N . ALA A 1 85 ? -0.474 13.860 -2.765 1.00 78.38 85 ALA A N 1
ATOM 695 C CA . ALA A 1 85 ? -1.698 13.958 -3.543 1.00 78.38 85 ALA A CA 1
ATOM 696 C C . ALA A 1 85 ? -2.624 15.048 -2.989 1.00 78.38 85 ALA A C 1
ATOM 698 O O . ALA A 1 85 ? -2.979 15.050 -1.815 1.00 78.38 85 ALA A O 1
ATOM 699 N N . GLY A 1 86 ? -2.972 16.012 -3.848 1.00 67.75 86 GLY A N 1
ATOM 700 C CA . GLY A 1 86 ? -3.773 17.192 -3.498 1.00 67.75 86 GLY A CA 1
ATOM 701 C C . GLY A 1 86 ? -2.965 18.410 -3.033 1.00 67.75 86 GLY A C 1
ATOM 702 O O . GLY A 1 86 ? -3.495 19.515 -3.051 1.00 67.75 86 GLY A O 1
ATOM 703 N N . ASN A 1 87 ? -1.680 18.240 -2.700 1.00 74.38 87 ASN A N 1
ATOM 704 C CA . ASN A 1 87 ? -0.805 19.325 -2.234 1.00 74.38 87 ASN A CA 1
ATOM 705 C C . ASN A 1 87 ? 0.311 19.677 -3.227 1.00 74.38 87 ASN A C 1
ATOM 707 O O . ASN A 1 87 ? 0.857 20.779 -3.176 1.00 74.38 87 ASN A O 1
ATOM 711 N N . ARG A 1 88 ? 0.693 18.745 -4.108 1.00 78.81 88 ARG A N 1
ATOM 712 C CA . ARG A 1 88 ? 1.712 18.954 -5.146 1.00 78.81 88 ARG A CA 1
ATOM 713 C C . ARG A 1 88 ? 1.318 18.237 -6.431 1.00 78.81 88 ARG A C 1
ATOM 715 O O . ARG A 1 88 ? 0.690 17.183 -6.398 1.00 78.81 88 ARG A O 1
ATOM 722 N N . THR A 1 89 ? 1.726 18.797 -7.563 1.00 80.56 89 THR A N 1
ATOM 723 C CA . THR A 1 89 ? 1.535 18.173 -8.876 1.00 80.56 89 THR A CA 1
ATOM 724 C C . THR A 1 89 ? 2.491 16.992 -9.038 1.00 80.56 89 THR A C 1
ATOM 726 O O . THR A 1 89 ? 3.700 17.151 -8.875 1.00 80.56 89 THR A O 1
ATOM 729 N N . PHE A 1 90 ? 1.964 15.818 -9.385 1.00 86.81 90 PHE A N 1
ATOM 730 C CA . PHE A 1 90 ? 2.751 14.631 -9.728 1.00 86.81 90 PHE A CA 1
ATOM 731 C C . PHE A 1 90 ? 2.049 13.816 -10.817 1.00 86.81 90 PHE A C 1
ATOM 733 O O . PHE A 1 90 ? 0.848 13.966 -11.043 1.00 86.81 90 PHE A O 1
ATOM 740 N N . SER A 1 91 ? 2.807 12.970 -11.512 1.00 87.50 91 SER A N 1
ATOM 741 C CA . SER A 1 91 ? 2.280 12.114 -12.572 1.00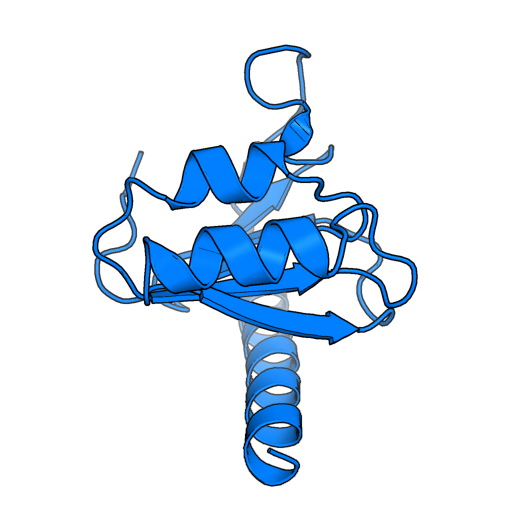 87.50 91 SER A CA 1
ATOM 742 C C . SER A 1 91 ? 1.712 10.809 -12.017 1.00 8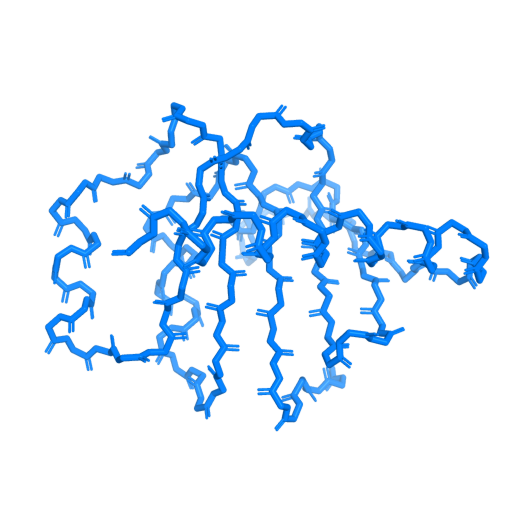7.50 91 SER A C 1
ATOM 744 O O . SER A 1 91 ? 2.303 10.169 -11.142 1.00 87.50 91 SER A O 1
ATOM 746 N N . VAL A 1 92 ? 0.575 10.397 -12.576 1.00 91.81 92 VAL A N 1
ATOM 747 C CA . VAL A 1 92 ? -0.013 9.070 -12.389 1.00 91.81 92 VAL A CA 1
ATOM 748 C C . VAL A 1 92 ? -0.243 8.484 -13.772 1.00 91.81 92 VAL A C 1
ATOM 750 O O . VAL A 1 92 ? -0.969 9.073 -14.569 1.00 91.81 92 VAL A O 1
ATOM 753 N N . ASN A 1 93 ? 0.379 7.343 -14.059 1.00 93.12 93 ASN A N 1
ATOM 754 C CA . ASN A 1 93 ? 0.303 6.690 -15.366 1.00 93.12 93 ASN A CA 1
ATOM 755 C C . ASN A 1 93 ? -0.221 5.264 -15.215 1.00 93.12 93 ASN A C 1
ATOM 757 O O . ASN A 1 93 ? 0.171 4.567 -14.282 1.00 93.12 93 ASN A O 1
ATOM 761 N N . ILE A 1 94 ? -1.064 4.817 -16.144 1.00 94.31 94 ILE A N 1
ATOM 762 C CA . ILE A 1 94 ? -1.476 3.411 -16.225 1.00 94.31 94 ILE A CA 1
ATOM 763 C C . ILE A 1 94 ? -0.336 2.611 -16.856 1.00 94.31 94 ILE A C 1
ATOM 765 O O . ILE A 1 94 ? 0.215 3.005 -17.882 1.00 94.31 94 ILE A O 1
ATOM 769 N N . LEU A 1 95 ? 0.010 1.479 -16.250 1.00 94.50 95 LEU A N 1
ATOM 770 C CA . LEU A 1 95 ? 0.956 0.534 -16.827 1.00 94.50 95 LEU A CA 1
ATOM 771 C C . LEU A 1 95 ? 0.206 -0.425 -17.764 1.00 94.50 95 LEU A C 1
ATOM 773 O O . LEU A 1 95 ? -0.451 -1.367 -17.315 1.00 94.50 95 LEU A O 1
ATOM 777 N N . GLU A 1 96 ? 0.279 -0.168 -19.070 1.00 92.44 96 GLU A N 1
ATOM 778 C CA . GLU A 1 96 ? -0.445 -0.957 -20.079 1.00 92.44 96 GLU A CA 1
ATOM 779 C C . GLU A 1 96 ? 0.295 -2.223 -20.517 1.00 92.44 96 GLU A C 1
ATOM 781 O O . GLU A 1 96 ? -0.350 -3.197 -20.915 1.00 92.44 96 GLU A O 1
ATOM 786 N N . ASP A 1 97 ? 1.629 -2.243 -20.402 1.00 95.56 97 ASP A N 1
ATOM 787 C CA . ASP A 1 97 ? 2.425 -3.413 -20.767 1.00 95.56 97 ASP A CA 1
ATOM 788 C C . ASP A 1 97 ? 2.009 -4.619 -19.920 1.00 95.56 97 ASP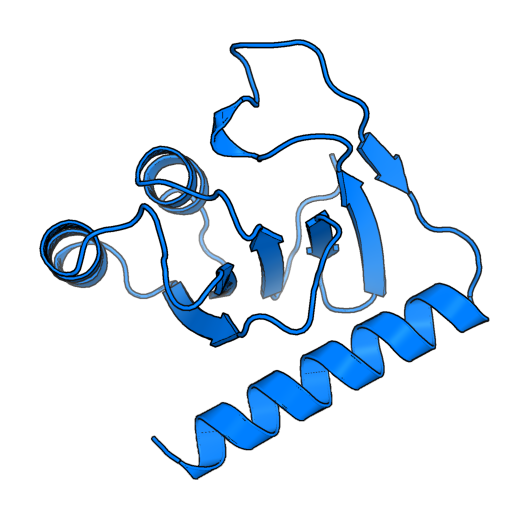 A C 1
ATOM 790 O O . ASP A 1 97 ? 2.213 -4.674 -18.702 1.00 95.56 97 ASP A O 1
ATOM 794 N N . LYS A 1 98 ? 1.403 -5.600 -20.590 1.00 94.50 98 LYS A N 1
ATOM 795 C CA . LYS A 1 98 ? 0.834 -6.781 -19.949 1.00 94.50 98 LYS A CA 1
ATOM 796 C C . LYS A 1 98 ? 1.895 -7.593 -19.211 1.00 94.50 98 LYS A C 1
ATOM 798 O O . LYS A 1 98 ? 1.634 -8.032 -18.095 1.00 94.50 98 LYS A O 1
ATOM 803 N N . PHE A 1 99 ? 3.074 -7.775 -19.801 1.00 95.50 99 PHE A N 1
ATOM 804 C CA . PHE A 1 99 ? 4.125 -8.606 -19.223 1.00 95.50 99 PHE A CA 1
ATOM 805 C C . PHE A 1 99 ? 4.709 -7.963 -17.964 1.00 95.50 99 PHE A C 1
ATOM 807 O O . PHE A 1 99 ? 4.835 -8.625 -16.932 1.00 95.50 99 PHE A O 1
ATOM 814 N N . VAL A 1 100 ? 5.024 -6.667 -18.017 1.00 94.62 100 VAL A N 1
ATOM 815 C CA . VAL A 1 100 ? 5.541 -5.933 -16.853 1.00 94.62 100 VAL A CA 1
ATOM 816 C C . VAL A 1 100 ? 4.490 -5.897 -15.745 1.00 94.62 100 VAL A C 1
ATOM 818 O O . VAL A 1 100 ? 4.800 -6.200 -14.592 1.00 94.62 100 VAL A O 1
ATOM 821 N N . LYS A 1 101 ? 3.234 -5.607 -16.097 1.00 95.38 101 LYS A N 1
ATOM 822 C CA . LYS A 1 101 ? 2.112 -5.577 -15.157 1.00 95.38 101 LYS A CA 1
ATOM 823 C C . LYS A 1 101 ? 1.907 -6.916 -14.447 1.00 95.38 101 LYS A C 1
ATOM 825 O O . LYS A 1 101 ? 1.827 -6.952 -13.221 1.00 95.38 101 LYS A O 1
ATOM 830 N N . GLU A 1 102 ? 1.846 -8.014 -15.196 1.00 95.88 102 GLU A N 1
ATOM 831 C CA . GLU A 1 102 ? 1.649 -9.356 -14.636 1.00 95.88 102 GLU A CA 1
ATOM 832 C C . GLU A 1 102 ? 2.820 -9.785 -13.749 1.00 95.88 102 GLU A C 1
ATOM 834 O O . GLU A 1 102 ? 2.605 -10.368 -12.685 1.00 95.88 102 GLU A O 1
ATOM 839 N N . ASN A 1 103 ? 4.057 -9.470 -14.141 1.00 96.44 103 ASN A N 1
ATOM 840 C CA . ASN A 1 103 ? 5.227 -9.773 -13.320 1.00 96.44 103 ASN A CA 1
ATOM 841 C C . ASN A 1 103 ? 5.254 -8.962 -12.023 1.00 96.44 103 ASN A C 1
ATOM 843 O O . ASN A 1 103 ? 5.570 -9.519 -10.971 1.00 96.44 103 ASN A O 1
ATOM 847 N N . LEU A 1 104 ? 4.898 -7.676 -12.073 1.00 96.88 104 LEU A N 1
ATOM 848 C CA . LEU A 1 104 ? 4.804 -6.840 -10.880 1.00 96.88 104 LEU A CA 1
ATOM 849 C C . LEU A 1 104 ? 3.747 -7.381 -9.913 1.00 96.88 104 LEU A C 1
ATOM 851 O O . LEU A 1 104 ? 4.065 -7.614 -8.749 1.00 96.88 104 LEU A O 1
ATOM 855 N N . ILE A 1 105 ? 2.530 -7.650 -10.400 1.00 96.88 105 ILE A N 1
ATOM 856 C CA . ILE A 1 105 ? 1.453 -8.227 -9.579 1.00 96.88 105 ILE A CA 1
ATOM 857 C C . ILE A 1 105 ? 1.919 -9.543 -8.953 1.00 96.88 105 ILE A C 1
ATOM 859 O O . ILE A 1 105 ? 1.819 -9.710 -7.742 1.00 96.88 105 ILE A O 1
ATOM 863 N N . ARG A 1 106 ? 2.530 -10.437 -9.738 1.00 96.69 106 ARG A N 1
ATOM 864 C CA . ARG A 1 106 ? 3.045 -11.720 -9.239 1.00 96.69 106 ARG A CA 1
ATOM 865 C C . ARG A 1 106 ? 4.093 -11.550 -8.136 1.00 96.69 106 ARG A C 1
ATOM 867 O O . ARG A 1 106 ? 4.101 -12.318 -7.177 1.00 96.69 106 ARG A O 1
ATOM 874 N N . ASN A 1 107 ? 5.003 -10.588 -8.269 1.00 95.88 107 ASN A N 1
ATOM 875 C CA . ASN A 1 107 ? 6.026 -10.327 -7.254 1.00 95.88 107 ASN A CA 1
ATOM 876 C C . ASN A 1 107 ? 5.406 -9.802 -5.954 1.00 95.88 107 ASN A C 1
ATOM 878 O O . ASN A 1 107 ? 5.791 -10.237 -4.869 1.00 95.88 107 ASN A O 1
ATOM 882 N N . VAL A 1 108 ? 4.415 -8.918 -6.071 1.00 97.00 108 VAL A N 1
ATOM 883 C CA . VAL A 1 108 ? 3.657 -8.378 -4.938 1.00 97.00 108 VAL A CA 1
ATOM 884 C C . VAL A 1 108 ? 2.852 -9.475 -4.239 1.00 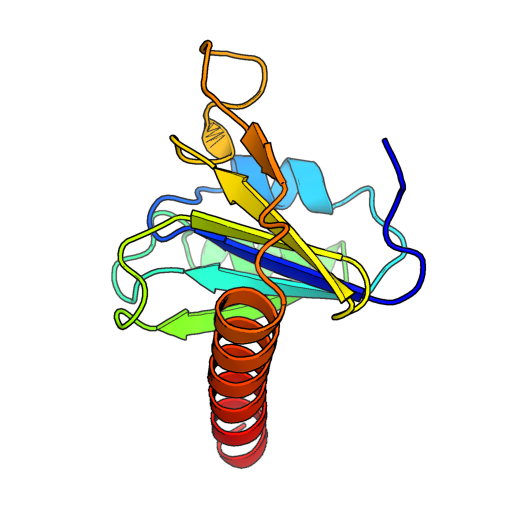97.00 108 VAL A C 1
ATOM 886 O O . VAL A 1 108 ? 2.895 -9.579 -3.018 1.00 97.00 108 VAL A O 1
ATOM 889 N N . GLU A 1 109 ? 2.177 -10.347 -4.987 1.00 95.62 109 GLU A N 1
ATOM 890 C CA . GLU A 1 109 ? 1.428 -11.472 -4.416 1.00 95.62 109 GLU A CA 1
ATOM 891 C C . GLU A 1 109 ? 2.338 -12.439 -3.657 1.00 95.62 109 GLU A C 1
ATOM 893 O O . GLU A 1 109 ? 2.038 -12.795 -2.519 1.00 95.62 109 GLU A O 1
ATOM 898 N N . LYS A 1 110 ? 3.500 -12.788 -4.226 1.00 95.50 110 LYS A N 1
ATOM 899 C CA . LYS A 1 110 ? 4.502 -13.619 -3.540 1.00 95.50 110 LYS A CA 1
ATOM 900 C C . LYS A 1 110 ? 4.983 -12.996 -2.230 1.00 95.50 110 LYS A C 1
ATOM 902 O O . LYS A 1 110 ? 5.202 -13.717 -1.256 1.00 95.50 110 LYS A O 1
ATOM 907 N N . LEU A 1 111 ? 5.172 -11.675 -2.201 1.00 95.56 111 LEU A N 1
ATOM 908 C CA . LEU A 1 111 ? 5.525 -10.954 -0.978 1.00 95.56 111 LEU A CA 1
ATOM 909 C C . LEU A 1 111 ? 4.406 -11.066 0.065 1.00 95.56 111 LEU A C 1
ATOM 911 O O . LEU A 1 111 ? 4.681 -11.450 1.200 1.00 95.56 111 LEU A O 1
ATOM 915 N N . ILE A 1 112 ? 3.160 -10.776 -0.320 1.00 94.88 112 ILE A N 1
ATOM 916 C CA . ILE A 1 112 ? 1.999 -10.839 0.579 1.00 94.88 112 ILE A CA 1
ATOM 917 C C . ILE A 1 112 ? 1.847 -12.251 1.160 1.00 94.88 112 ILE A C 1
ATOM 919 O O . ILE A 1 112 ? 1.739 -12.413 2.374 1.00 94.88 112 ILE A O 1
ATOM 923 N N . GLU A 1 113 ? 1.912 -13.286 0.321 1.00 94.06 113 GLU A N 1
ATOM 924 C CA . GLU A 1 113 ? 1.840 -14.685 0.759 1.00 94.06 113 GLU A CA 1
ATOM 925 C C . GLU A 1 113 ? 2.946 -15.051 1.754 1.00 94.06 113 GLU A C 1
ATOM 927 O O . GLU A 1 113 ? 2.700 -15.777 2.720 1.00 94.06 113 GLU A O 1
ATOM 932 N N . ARG A 1 114 ? 4.169 -14.554 1.535 1.00 92.06 114 ARG A N 1
ATOM 933 C CA . ARG A 1 114 ? 5.295 -14.770 2.448 1.00 92.06 114 ARG A CA 1
ATOM 934 C C . ARG A 1 114 ? 5.037 -14.129 3.810 1.00 92.06 114 ARG A C 1
ATOM 936 O O . ARG A 1 114 ? 5.303 -14.765 4.822 1.00 92.06 114 ARG A O 1
ATOM 943 N N . CYS A 1 115 ? 4.515 -12.906 3.843 1.00 88.69 115 CYS A N 1
ATOM 944 C CA . CYS A 1 115 ? 4.219 -12.201 5.090 1.00 88.69 115 CYS A CA 1
ATOM 945 C C . CYS A 1 115 ? 3.082 -12.871 5.877 1.00 88.69 115 CYS A C 1
ATOM 947 O O . CYS A 1 115 ? 3.196 -13.020 7.092 1.00 88.69 115 CYS A O 1
ATOM 949 N N . LEU A 1 116 ? 2.039 -13.358 5.196 1.00 83.56 116 LEU A N 1
ATOM 950 C CA . LEU A 1 116 ? 0.915 -14.050 5.839 1.00 83.56 116 LEU A CA 1
ATOM 951 C C . LEU A 1 116 ? 1.311 -15.378 6.499 1.00 83.56 116 LEU A C 1
ATOM 953 O O . LEU A 1 116 ? 0.715 -15.754 7.498 1.00 83.56 116 LEU A O 1
ATOM 957 N N . LYS A 1 117 ? 2.319 -16.087 5.976 1.00 73.00 117 LYS A N 1
ATOM 958 C CA . LYS A 1 117 ? 2.813 -17.346 6.570 1.00 73.00 117 LYS A CA 1
ATOM 959 C C . LYS A 1 117 ? 3.670 -17.146 7.824 1.00 73.00 117 LYS A C 1
ATOM 961 O O . LYS A 1 117 ? 3.920 -18.113 8.536 1.00 73.00 117 LYS A O 1
ATOM 966 N N . CYS A 1 118 ? 4.146 -15.926 8.061 1.00 55.16 118 CYS A N 1
ATOM 967 C CA . CYS A 1 118 ? 4.986 -15.570 9.206 1.00 55.16 118 CYS A CA 1
ATOM 968 C C . CYS A 1 118 ? 4.214 -14.831 10.317 1.00 55.16 118 CYS A C 1
ATOM 970 O O . CYS A 1 118 ? 4.839 -14.430 11.297 1.00 55.16 118 CYS A O 1
ATOM 972 N N . SER A 1 119 ? 2.907 -14.602 10.129 1.00 53.69 119 SER A N 1
ATOM 973 C CA . SER A 1 119 ? 2.004 -13.888 11.049 1.00 53.69 119 SER A CA 1
ATOM 974 C C . SER A 1 119 ? 1.239 -14.866 11.934 1.00 53.69 119 SER A C 1
ATOM 976 O O . SER A 1 119 ? 1.005 -14.521 13.111 1.00 53.69 119 SER A O 1
#

Mean predicted aligned error: 4.08 Å

Radius of gyration: 13.7 Å; Cα contacts (8 Å, |Δi|>4): 184; chains: 1; bounding box: 27×37×38 Å

Solvent-accessible surface area (backbone atoms only — not comparable to full-atom values): 6852 Å² total; per-residue (Å²): 127,90,71,61,85,61,32,37,39,37,36,31,53,66,36,32,62,60,42,53,61,68,53,67,81,46,98,41,45,33,36,42,36,23,21,76,83,43,67,52,49,72,69,57,53,52,58,44,55,75,77,44,92,36,74,44,81,43,70,49,72,87,60,88,68,27,37,41,30,34,56,87,75,47,43,31,41,36,75,52,48,66,58,37,65,94,79,53,94,68,54,75,42,76,56,75,56,62,68,62,45,52,51,50,52,51,53,52,50,54,50,52,55,55,53,64,75,76,110